Protein AF-A0A963DRV6-F1 (afdb_monomer)

Radius of gyration: 26.84 Å; Cα contacts (8 Å, |Δi|>4): 97; chains: 1; bounding box: 55×49×77 Å

pLDDT: mean 83.04, std 14.47, range [42.22, 96.56]

Structure (mmCIF, N/CA/C/O backbone):
data_AF-A0A963DRV6-F1
#
_entry.id   AF-A0A963DRV6-F1
#
loop_
_atom_site.group_PDB
_atom_site.id
_atom_site.type_symbol
_atom_site.label_atom_id
_atom_site.label_alt_id
_atom_site.label_comp_id
_atom_site.label_asym_id
_atom_site.label_entity_id
_atom_site.label_seq_id
_atom_site.pdbx_PDB_ins_code
_atom_site.Cartn_x
_atom_site.Cartn_y
_atom_site.Cartn_z
_atom_site.occupancy
_atom_site.B_iso_or_equiv
_atom_site.auth_seq_id
_atom_site.auth_comp_id
_atom_site.auth_asym_id
_atom_site.auth_atom_id
_atom_site.pdbx_PDB_model_num
ATOM 1 N N . MET A 1 1 ? -23.303 -33.847 -28.765 1.00 48.72 1 MET A N 1
ATOM 2 C CA . MET A 1 1 ? -21.951 -33.282 -28.967 1.00 48.72 1 MET A CA 1
ATOM 3 C C . MET A 1 1 ? -21.868 -32.668 -30.366 1.00 48.72 1 MET A C 1
ATOM 5 O O . MET A 1 1 ? -21.584 -33.388 -31.308 1.00 48.72 1 MET A O 1
ATOM 9 N N . LYS A 1 2 ? -22.231 -31.385 -30.519 1.00 42.22 2 LYS A N 1
ATOM 10 C CA . LYS A 1 2 ? -21.976 -30.520 -31.693 1.00 42.22 2 LYS A CA 1
ATOM 11 C C . LYS A 1 2 ? -22.289 -29.081 -31.257 1.00 42.22 2 LYS A C 1
ATOM 13 O O . LYS A 1 2 ? -23.426 -28.634 -31.351 1.00 42.22 2 LYS A O 1
ATOM 18 N N . ALA A 1 3 ? -21.299 -28.394 -30.691 1.00 47.59 3 ALA A N 1
ATOM 19 C CA . ALA A 1 3 ? -21.370 -26.954 -30.470 1.00 47.59 3 ALA A CA 1
ATOM 20 C C . ALA A 1 3 ? -21.127 -26.278 -31.826 1.00 47.59 3 ALA A C 1
ATOM 22 O O . ALA A 1 3 ? -19.995 -25.983 -32.196 1.00 47.59 3 ALA A O 1
ATOM 23 N N . ALA A 1 4 ? -22.187 -26.145 -32.624 1.00 52.91 4 ALA A N 1
ATOM 24 C CA . ALA A 1 4 ? -22.142 -25.349 -33.838 1.00 52.91 4 ALA A CA 1
ATOM 25 C C . ALA A 1 4 ? -22.131 -23.876 -33.417 1.00 52.91 4 ALA A C 1
ATOM 27 O O . ALA A 1 4 ? -23.113 -23.372 -32.873 1.00 52.91 4 ALA A O 1
ATOM 28 N N . PHE A 1 5 ? -20.996 -23.217 -33.630 1.00 57.47 5 PHE A N 1
ATOM 29 C CA . PHE A 1 5 ? -20.812 -21.784 -33.447 1.00 57.47 5 PHE A CA 1
ATOM 30 C C . PHE A 1 5 ? -21.696 -21.055 -34.472 1.00 57.47 5 PHE A C 1
ATOM 32 O O . PHE A 1 5 ? -21.289 -20.776 -35.599 1.00 57.47 5 PHE A O 1
ATOM 39 N N . ARG A 1 6 ? -22.971 -20.853 -34.127 1.00 57.12 6 ARG A N 1
ATOM 40 C CA . ARG A 1 6 ? -23.928 -20.116 -34.950 1.00 57.12 6 ARG A CA 1
ATOM 41 C C . ARG A 1 6 ? -23.586 -18.637 -34.774 1.00 57.12 6 ARG A C 1
ATOM 43 O O . ARG A 1 6 ? -23.949 -18.050 -33.761 1.00 57.12 6 ARG A O 1
ATOM 50 N N . PHE A 1 7 ? -22.818 -18.074 -35.708 1.00 62.09 7 PHE A N 1
ATOM 51 C CA . PHE A 1 7 ? -22.531 -16.638 -35.759 1.00 62.09 7 PHE A CA 1
ATOM 52 C C . PHE A 1 7 ? -23.846 -15.886 -35.984 1.00 62.09 7 PHE A C 1
ATOM 54 O O . PHE A 1 7 ? -24.296 -15.705 -37.112 1.00 62.09 7 PHE A O 1
ATOM 61 N N . ASP A 1 8 ? -24.498 -15.519 -34.887 1.00 73.81 8 ASP A N 1
ATOM 62 C CA . ASP A 1 8 ? -25.665 -14.650 -34.895 1.00 73.81 8 ASP A CA 1
ATOM 63 C C . ASP A 1 8 ? -25.211 -13.214 -35.198 1.00 73.81 8 ASP A C 1
ATOM 65 O O . ASP A 1 8 ? -24.120 -12.804 -34.782 1.00 73.81 8 ASP A O 1
ATOM 69 N N . VAL A 1 9 ? -26.033 -12.427 -35.892 1.00 76.06 9 VAL A N 1
ATOM 70 C CA . VAL A 1 9 ? -25.724 -11.022 -36.229 1.00 76.06 9 VAL A CA 1
ATOM 71 C C . VAL A 1 9 ? -25.433 -10.225 -34.951 1.00 76.06 9 VAL A C 1
ATOM 73 O O . VAL A 1 9 ? -24.532 -9.390 -34.922 1.00 76.06 9 VAL A O 1
ATOM 76 N N . HIS A 1 10 ? -26.103 -10.574 -33.851 1.00 76.88 10 HIS A N 1
ATOM 77 C CA . HIS A 1 10 ? -25.829 -10.045 -32.516 1.00 76.88 10 HIS A CA 1
ATOM 78 C C . HIS A 1 10 ? -24.382 -10.303 -32.044 1.00 76.88 10 HIS A C 1
ATOM 80 O O . HIS A 1 10 ? -23.741 -9.412 -31.490 1.00 76.88 10 HIS A O 1
ATOM 86 N N . SER A 1 11 ? -23.827 -11.495 -32.296 1.00 78.06 11 SER A N 1
ATOM 87 C CA . SER A 1 11 ? -22.444 -11.826 -31.924 1.00 78.06 11 SER A CA 1
ATOM 88 C C . SER A 1 11 ? -21.421 -11.023 -32.729 1.00 78.06 11 SER A C 1
ATOM 90 O O . SER A 1 11 ? -20.369 -10.688 -32.193 1.00 78.06 11 SER A O 1
ATOM 92 N N . LEU A 1 12 ? -21.716 -10.709 -33.993 1.00 83.62 12 LEU A N 1
ATOM 93 C CA . LEU A 1 12 ? -20.860 -9.876 -34.845 1.00 83.62 12 LEU A CA 1
ATOM 94 C C . LEU A 1 12 ? -20.867 -8.410 -34.397 1.00 83.62 12 LEU A C 1
ATOM 96 O O . LEU A 1 12 ? -19.810 -7.785 -34.338 1.00 83.62 12 LEU A O 1
ATOM 100 N N . VAL A 1 13 ? -22.032 -7.887 -34.007 1.00 87.38 13 VAL A N 1
ATOM 101 C CA . VAL A 1 13 ? -22.156 -6.517 -33.482 1.00 87.38 13 VAL A CA 1
ATOM 102 C C . VAL A 1 13 ? -21.412 -6.363 -32.151 1.00 87.38 13 VAL A C 1
ATOM 104 O O . VAL A 1 13 ? -20.744 -5.354 -31.944 1.00 87.38 13 VAL A O 1
ATOM 107 N N . VAL A 1 14 ? -21.453 -7.373 -31.275 1.00 89.38 14 VAL A N 1
ATOM 108 C CA . VAL A 1 14 ? -20.724 -7.362 -29.991 1.00 89.38 14 VAL A CA 1
ATOM 109 C C . VAL A 1 14 ? -19.218 -7.607 -30.171 1.00 89.38 14 VAL A C 1
ATOM 111 O O . VAL A 1 14 ? -18.416 -7.067 -29.408 1.00 89.38 14 VAL A O 1
ATOM 114 N N . ALA A 1 15 ? -18.805 -8.373 -31.186 1.00 90.12 15 ALA A N 1
ATOM 115 C CA . ALA A 1 15 ? -17.392 -8.663 -31.437 1.00 90.12 15 ALA A CA 1
ATOM 116 C C . ALA A 1 15 ? -16.577 -7.414 -31.815 1.00 90.12 15 ALA A C 1
ATOM 118 O O . ALA A 1 15 ? -15.399 -7.338 -31.471 1.00 90.12 15 ALA A O 1
ATOM 119 N N . ILE A 1 16 ? -17.189 -6.427 -32.480 1.00 92.38 16 ILE A N 1
ATOM 120 C CA . ILE A 1 16 ? -16.495 -5.216 -32.947 1.00 92.38 16 ILE A CA 1
ATOM 121 C C . ILE A 1 16 ? -15.990 -4.350 -31.769 1.00 92.38 16 ILE A C 1
ATOM 123 O O . ILE A 1 16 ? -14.785 -4.090 -31.717 1.00 92.38 16 ILE A O 1
ATOM 127 N N . PRO A 1 17 ? -16.824 -3.948 -30.781 1.00 93.06 17 PRO A N 1
ATOM 128 C CA . PRO A 1 17 ? -16.345 -3.257 -29.582 1.00 93.06 17 PRO A CA 1
ATOM 129 C C . PRO A 1 17 ? -15.331 -4.072 -28.778 1.00 93.06 17 PRO A C 1
ATOM 131 O O . PRO A 1 17 ? -14.358 -3.515 -28.277 1.00 93.06 17 PRO A O 1
ATOM 134 N N . TRP A 1 18 ? -15.524 -5.390 -28.671 1.00 94.06 18 TRP A N 1
ATOM 135 C CA . TRP A 1 18 ? -14.584 -6.262 -27.965 1.00 94.06 18 TRP A CA 1
ATOM 136 C C . TRP A 1 18 ? -13.209 -6.296 -28.628 1.00 94.06 18 TRP A C 1
ATOM 138 O O . TRP A 1 18 ? -12.200 -6.175 -27.938 1.00 94.06 18 TRP A O 1
ATOM 148 N N . LEU A 1 19 ? -13.157 -6.402 -29.956 1.00 93.81 19 LEU A N 1
ATOM 149 C CA . LEU A 1 19 ? -11.909 -6.340 -30.711 1.00 93.81 19 LEU A CA 1
ATOM 150 C C . LEU A 1 19 ? -11.221 -4.990 -30.501 1.00 93.81 19 LEU A C 1
ATOM 152 O O . LEU A 1 19 ? -10.024 -4.957 -30.226 1.00 93.81 19 LEU A O 1
ATOM 156 N N . TRP A 1 20 ? -11.975 -3.889 -30.564 1.00 93.88 20 TRP A N 1
ATOM 157 C CA . TRP A 1 20 ? -11.442 -2.552 -30.304 1.00 93.88 20 TRP A CA 1
ATOM 158 C C . TRP A 1 20 ? -10.839 -2.430 -28.899 1.00 93.88 20 TRP A C 1
ATOM 160 O O . TRP A 1 20 ? -9.711 -1.958 -28.756 1.00 93.88 20 TRP A O 1
ATOM 170 N N . LEU A 1 21 ? -11.554 -2.897 -27.871 1.00 94.75 21 LEU A N 1
ATOM 171 C CA . LEU A 1 21 ? -11.068 -2.885 -26.490 1.00 94.75 21 LEU A CA 1
ATOM 172 C C . LEU A 1 21 ? -9.799 -3.721 -26.336 1.00 94.75 21 LEU A C 1
ATOM 174 O O . LEU A 1 21 ? -8.835 -3.245 -25.745 1.00 94.75 21 LEU A O 1
ATOM 178 N N . VAL A 1 22 ? -9.766 -4.931 -26.900 1.00 94.00 22 VAL A N 1
ATOM 179 C CA . VAL A 1 22 ? -8.583 -5.799 -26.840 1.00 94.00 22 VAL A CA 1
ATOM 180 C C . VAL A 1 22 ? -7.394 -5.145 -27.534 1.00 94.00 22 VAL A C 1
ATOM 182 O O . VAL A 1 22 ? -6.314 -5.116 -26.954 1.00 94.00 22 VAL A O 1
ATOM 185 N N . VAL A 1 23 ? -7.575 -4.582 -28.731 1.00 93.88 23 VAL A N 1
ATOM 186 C CA . VAL A 1 23 ? -6.493 -3.902 -29.459 1.00 93.88 23 VAL A CA 1
ATOM 187 C C . VAL A 1 23 ? -5.979 -2.713 -28.657 1.00 93.88 23 VAL A C 1
ATOM 189 O O . VAL A 1 23 ? -4.781 -2.630 -28.402 1.00 93.88 23 VAL A O 1
ATOM 192 N N . PHE A 1 24 ? -6.867 -1.824 -28.215 1.00 94.12 24 PHE A N 1
ATOM 193 C CA . PHE A 1 24 ? -6.479 -0.617 -27.489 1.00 94.12 24 PHE A CA 1
ATOM 194 C C . PHE A 1 24 ? -5.787 -0.938 -26.160 1.00 94.12 24 PHE A C 1
ATOM 196 O O . PHE A 1 24 ? -4.810 -0.282 -25.804 1.00 94.12 24 PHE A O 1
ATOM 203 N N . PHE A 1 25 ? -6.253 -1.96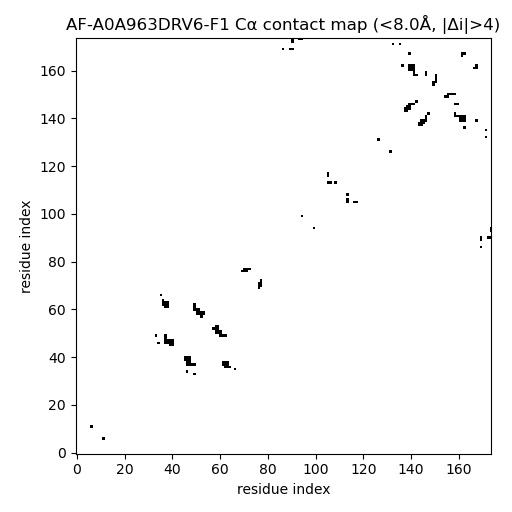7 -25.446 1.00 93.69 25 PHE A N 1
ATOM 204 C CA . PHE A 1 25 ? -5.664 -2.369 -24.173 1.00 93.69 25 PHE A CA 1
ATOM 205 C C . PHE A 1 25 ? -4.361 -3.146 -24.358 1.00 93.69 25 PHE A C 1
ATOM 207 O O . PHE A 1 25 ? -3.429 -2.922 -23.599 1.00 93.69 25 PHE A O 1
ATOM 214 N N . ALA A 1 26 ? -4.249 -4.016 -25.367 1.00 93.44 26 ALA A N 1
ATOM 215 C CA . ALA A 1 26 ? -3.045 -4.812 -25.617 1.00 93.44 26 ALA A CA 1
ATOM 216 C C . ALA A 1 26 ? -1.882 -3.977 -26.171 1.00 93.44 26 ALA A C 1
ATOM 218 O O . ALA A 1 26 ? -0.723 -4.263 -25.879 1.00 93.44 26 ALA A O 1
ATOM 219 N N . LEU A 1 27 ? -2.175 -2.936 -26.949 1.00 91.12 27 LEU A N 1
ATOM 220 C CA . LEU A 1 27 ? -1.183 -2.091 -27.614 1.00 91.12 27 LEU A CA 1
ATOM 221 C C . LEU A 1 27 ? -0.118 -1.493 -26.661 1.00 91.12 27 LEU A C 1
ATOM 223 O O . LEU A 1 27 ? 1.070 -1.665 -26.948 1.00 91.12 27 LEU A O 1
ATOM 227 N N . PRO A 1 28 ? -0.453 -0.872 -25.508 1.00 90.31 28 PRO A N 1
ATOM 228 C CA . PRO A 1 28 ? 0.559 -0.422 -24.549 1.00 90.31 28 PRO A CA 1
ATOM 229 C C . PRO A 1 28 ? 1.382 -1.576 -23.953 1.00 90.31 28 PRO A C 1
ATOM 231 O O . PRO A 1 28 ? 2.592 -1.426 -23.794 1.00 90.31 28 PRO A O 1
ATOM 234 N N . PHE A 1 29 ? 0.787 -2.745 -23.684 1.00 89.75 29 PHE A N 1
ATOM 235 C CA . PHE A 1 29 ? 1.545 -3.907 -23.192 1.00 89.75 29 PHE A CA 1
ATOM 236 C C . PHE A 1 29 ? 2.519 -4.444 -24.238 1.00 89.75 29 PHE A C 1
ATOM 238 O O . PHE A 1 29 ? 3.642 -4.805 -23.894 1.00 89.75 29 PHE A O 1
ATOM 245 N N . LEU A 1 30 ? 2.129 -4.455 -25.515 1.00 87.19 30 LEU A N 1
ATOM 246 C CA . LEU A 1 30 ? 3.018 -4.833 -26.613 1.00 87.19 30 LEU A CA 1
ATOM 247 C C . LEU A 1 30 ? 4.194 -3.858 -26.739 1.00 87.19 30 LEU A C 1
ATOM 249 O O . LEU A 1 30 ? 5.322 -4.293 -26.974 1.00 87.19 30 LEU A O 1
ATOM 253 N N . PHE A 1 31 ? 3.969 -2.557 -26.529 1.00 84.25 31 PHE A N 1
ATOM 254 C CA . PHE A 1 31 ? 5.060 -1.583 -26.477 1.00 84.25 31 PHE A CA 1
ATOM 255 C C . PHE A 1 31 ? 6.003 -1.821 -25.299 1.00 84.25 31 PHE A C 1
ATOM 257 O O . PHE A 1 31 ? 7.216 -1.815 -25.497 1.00 84.25 31 PHE A O 1
ATOM 264 N N . VAL A 1 32 ? 5.474 -2.077 -24.101 1.00 85.38 32 VAL A N 1
ATOM 265 C CA . VAL A 1 32 ? 6.296 -2.400 -22.924 1.00 85.38 32 VAL A CA 1
ATOM 266 C C . VAL A 1 32 ? 7.088 -3.689 -23.145 1.00 85.38 32 VAL A C 1
ATOM 268 O O . VAL A 1 32 ? 8.277 -3.726 -22.847 1.00 85.38 32 VAL A O 1
ATOM 271 N N . LEU A 1 33 ? 6.475 -4.720 -23.732 1.00 84.06 33 LEU A N 1
ATOM 272 C CA . LEU A 1 33 ? 7.151 -5.976 -24.065 1.00 84.06 33 LEU A CA 1
ATOM 273 C C . LEU A 1 33 ? 8.290 -5.750 -25.066 1.00 84.06 33 LEU A C 1
ATOM 275 O O . LEU A 1 33 ? 9.393 -6.257 -24.872 1.00 84.06 33 LEU A O 1
A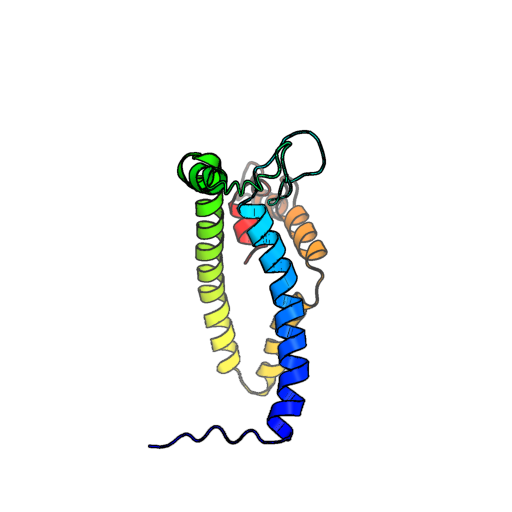TOM 279 N N . LYS A 1 34 ? 8.044 -4.946 -26.108 1.00 79.94 34 LYS A N 1
ATOM 280 C CA . LYS A 1 34 ? 9.072 -4.560 -27.081 1.00 79.94 34 LYS A CA 1
ATOM 281 C C . LYS A 1 34 ? 10.226 -3.819 -26.404 1.00 79.94 34 LYS A C 1
ATOM 283 O O . LYS A 1 34 ? 11.383 -4.118 -26.687 1.00 79.94 34 LYS A O 1
ATOM 288 N N . ILE A 1 35 ? 9.921 -2.879 -25.511 1.00 76.94 35 ILE A N 1
ATOM 289 C CA . ILE A 1 35 ? 10.919 -2.122 -24.743 1.00 76.94 35 ILE A CA 1
ATOM 290 C C . ILE A 1 35 ? 11.735 -3.055 -23.842 1.00 76.94 35 ILE A C 1
ATOM 292 O O . ILE A 1 35 ? 12.957 -2.963 -23.827 1.00 76.94 35 ILE A O 1
ATOM 296 N N . SER A 1 36 ? 11.083 -3.993 -23.156 1.00 77.62 36 SER A N 1
ATOM 297 C CA . SER A 1 36 ? 11.732 -4.917 -22.221 1.00 77.62 36 SER A CA 1
ATOM 298 C C . SER A 1 36 ? 12.740 -5.866 -22.881 1.00 77.62 36 SER A C 1
ATOM 300 O O . SER A 1 36 ? 13.609 -6.391 -22.192 1.00 77.62 36 SER A O 1
ATOM 302 N N . LEU A 1 37 ? 12.619 -6.100 -24.192 1.00 75.88 37 LEU A N 1
ATOM 303 C CA . LEU A 1 37 ? 13.522 -6.939 -24.989 1.00 75.88 37 LEU A CA 1
ATOM 304 C C . LEU A 1 37 ? 14.554 -6.124 -25.792 1.00 75.88 37 LEU A C 1
ATOM 306 O O . LEU A 1 37 ? 15.406 -6.709 -26.467 1.00 75.88 37 LEU A O 1
ATOM 310 N N . SER A 1 38 ? 14.458 -4.790 -25.756 1.00 69.25 38 SER A N 1
ATOM 311 C CA . SER A 1 38 ? 15.336 -3.871 -26.488 1.00 69.25 38 SER A CA 1
ATOM 312 C C . SER A 1 38 ? 16.549 -3.474 -25.641 1.00 69.25 38 SER A C 1
ATOM 314 O O . SER A 1 38 ? 16.456 -3.343 -24.424 1.00 69.25 38 SER A O 1
ATOM 316 N N . GLU A 1 39 ? 17.701 -3.251 -26.280 1.00 63.62 39 GLU A N 1
ATOM 317 C CA . GLU A 1 39 ? 18.932 -2.842 -25.591 1.00 63.62 39 GLU A CA 1
ATOM 318 C C . GLU A 1 39 ? 18.820 -1.398 -25.061 1.00 63.62 39 GLU A C 1
ATOM 320 O O . GLU A 1 39 ? 18.596 -0.474 -25.858 1.00 63.62 39 GLU A O 1
ATOM 325 N N . PRO A 1 40 ? 18.994 -1.162 -23.744 1.00 58.41 40 PRO A N 1
ATOM 326 C CA . PRO A 1 40 ? 19.050 0.188 -23.202 1.00 58.41 40 PRO A CA 1
ATOM 327 C C . PRO A 1 40 ? 20.388 0.832 -23.589 1.00 58.41 40 PRO A C 1
ATOM 329 O O . PRO A 1 40 ? 21.454 0.380 -23.176 1.00 58.41 40 PRO A O 1
ATOM 332 N N . THR A 1 41 ? 20.347 1.896 -24.394 1.00 57.62 41 THR A N 1
ATOM 333 C CA . THR A 1 41 ? 21.520 2.740 -24.666 1.00 57.62 41 THR A CA 1
ATOM 334 C C . THR A 1 41 ? 21.456 3.975 -23.782 1.00 57.62 41 THR A C 1
ATOM 336 O O . THR A 1 41 ? 20.497 4.745 -23.830 1.00 57.62 41 THR A O 1
ATOM 339 N N . LEU A 1 42 ? 22.500 4.186 -22.984 1.00 55.41 42 LEU A N 1
ATOM 340 C CA . LEU A 1 42 ? 22.682 5.429 -22.249 1.00 55.41 42 LEU A CA 1
ATOM 341 C C . LEU A 1 42 ? 23.101 6.526 -23.245 1.00 55.41 42 LEU A C 1
ATOM 343 O O . LEU A 1 42 ? 24.129 6.385 -23.899 1.00 55.41 42 LEU A O 1
ATOM 347 N N . ALA A 1 43 ? 22.308 7.606 -23.314 1.00 55.09 43 ALA A N 1
ATOM 348 C CA . ALA A 1 43 ? 22.630 8.944 -23.855 1.00 55.09 43 ALA A CA 1
ATOM 349 C C . ALA A 1 43 ? 21.929 9.482 -25.135 1.00 55.09 43 ALA A C 1
ATOM 351 O O . ALA A 1 43 ? 22.200 10.630 -25.474 1.00 55.09 43 ALA A O 1
ATOM 352 N N . GLN A 1 44 ? 20.968 8.801 -25.784 1.00 50.00 44 GLN A N 1
ATOM 353 C CA . GLN A 1 44 ? 19.936 9.454 -26.644 1.00 50.00 44 GLN A CA 1
ATOM 354 C C . GLN A 1 44 ? 18.795 8.478 -27.024 1.00 50.00 44 GLN A C 1
ATOM 356 O O . GLN A 1 44 ? 18.966 7.290 -26.778 1.00 50.00 44 GLN A O 1
ATOM 361 N N . PRO A 1 45 ? 17.636 8.960 -27.549 1.00 49.72 45 PRO A N 1
ATOM 362 C CA . PRO A 1 45 ? 16.283 8.630 -27.063 1.00 49.72 45 PRO A CA 1
ATOM 363 C C . PRO A 1 45 ? 16.070 7.141 -26.721 1.00 49.72 45 PRO A C 1
ATOM 365 O O . PRO A 1 45 ? 16.472 6.263 -27.476 1.00 49.72 45 PRO A O 1
ATOM 368 N N . PRO A 1 46 ? 15.369 6.852 -25.611 1.00 55.03 46 PRO A N 1
ATOM 369 C CA . PRO A 1 46 ? 15.781 5.918 -24.551 1.00 55.03 46 PRO A CA 1
ATOM 370 C C . PRO A 1 46 ? 15.855 4.418 -24.900 1.00 55.03 46 PRO A C 1
ATOM 372 O O . PRO A 1 46 ? 16.221 3.631 -24.031 1.00 55.03 46 PRO A O 1
ATOM 375 N N . PHE A 1 47 ? 15.552 4.007 -26.137 1.00 58.34 47 PHE A N 1
ATOM 376 C CA . PHE A 1 47 ? 15.617 2.617 -26.599 1.00 58.34 47 PHE A CA 1
ATOM 377 C C . PHE A 1 47 ? 16.012 2.558 -28.081 1.00 58.34 47 PHE A C 1
ATOM 379 O O . PHE A 1 47 ? 15.462 3.291 -28.905 1.00 58.34 47 PHE A O 1
ATOM 386 N N . MET A 1 48 ? 16.925 1.654 -28.445 1.00 57.19 48 MET A N 1
ATOM 387 C CA . MET A 1 48 ? 17.236 1.384 -29.854 1.00 57.19 48 MET A CA 1
ATOM 388 C C . MET A 1 48 ? 16.034 0.709 -30.536 1.00 57.19 48 MET A C 1
ATOM 390 O O . MET A 1 48 ? 15.392 -0.171 -29.961 1.00 57.19 48 MET A O 1
ATOM 394 N N . ALA A 1 49 ? 15.716 1.098 -31.774 1.00 57.72 49 ALA A N 1
ATOM 395 C CA . ALA A 1 49 ? 14.680 0.419 -32.547 1.00 57.72 49 ALA A CA 1
ATOM 396 C C . ALA A 1 49 ? 15.069 -1.057 -32.762 1.00 57.72 49 ALA A C 1
ATOM 398 O O . ALA A 1 49 ? 16.116 -1.346 -33.333 1.00 57.72 49 ALA A O 1
ATOM 399 N N . MET A 1 50 ? 14.199 -1.984 -32.340 1.00 53.69 50 MET A N 1
ATOM 400 C CA . MET A 1 50 ? 14.376 -3.443 -32.498 1.00 53.69 50 MET A CA 1
ATOM 401 C C . MET A 1 50 ? 14.630 -3.882 -33.955 1.00 53.69 50 MET A C 1
ATOM 403 O O . MET A 1 50 ? 15.190 -4.947 -34.198 1.00 53.69 50 MET A O 1
ATOM 407 N N . LEU A 1 51 ? 14.211 -3.061 -34.923 1.00 54.62 51 LEU A N 1
ATOM 408 C CA . LEU A 1 51 ? 14.431 -3.256 -36.351 1.00 54.62 51 LEU A CA 1
ATOM 409 C C . LEU A 1 51 ? 15.395 -2.174 -36.837 1.00 54.62 51 LEU A C 1
ATOM 411 O O . LEU A 1 51 ? 15.006 -1.011 -36.957 1.00 54.62 51 LEU A O 1
ATOM 415 N N . ARG A 1 52 ? 16.642 -2.559 -37.117 1.00 55.50 52 ARG A N 1
ATOM 416 C CA . ARG A 1 52 ? 17.608 -1.711 -37.814 1.00 55.50 52 ARG A CA 1
ATOM 417 C C . ARG A 1 52 ? 18.043 -2.403 -39.095 1.00 55.50 52 ARG A C 1
ATOM 419 O O . ARG A 1 52 ? 18.523 -3.534 -39.064 1.00 55.50 52 ARG A O 1
ATOM 426 N N . GLU A 1 53 ? 17.888 -1.695 -40.201 1.00 52.75 53 GLU A N 1
ATOM 427 C CA . GLU A 1 53 ? 18.636 -1.953 -41.422 1.00 52.75 53 GLU A CA 1
ATOM 428 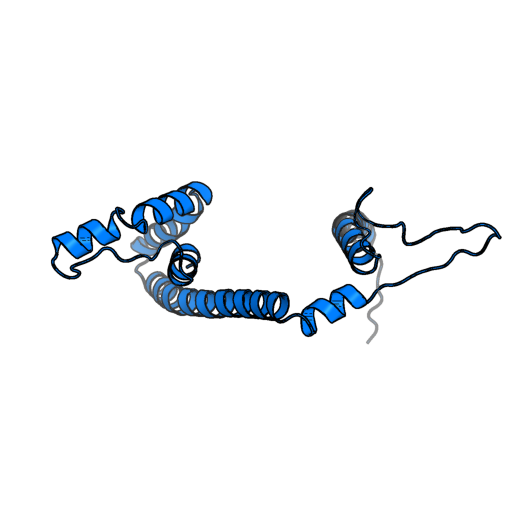C C . GLU A 1 53 ? 20.018 -1.314 -41.220 1.00 52.75 53 GLU A C 1
ATOM 430 O O . GLU A 1 53 ? 20.128 -0.113 -40.961 1.00 52.75 53 GLU A O 1
ATOM 435 N N . VAL A 1 54 ? 21.065 -2.135 -41.183 1.00 53.47 54 VAL A N 1
ATOM 436 C CA . VAL A 1 54 ? 22.455 -1.659 -41.166 1.00 53.47 54 VAL A CA 1
ATOM 437 C C . VAL A 1 54 ? 22.993 -1.799 -42.587 1.00 53.47 54 VAL A C 1
ATOM 439 O O . VAL A 1 54 ? 22.610 -2.742 -43.285 1.00 53.47 54 VAL A O 1
ATOM 442 N N . ASP A 1 55 ? 23.829 -0.841 -43.008 1.00 53.91 55 ASP A N 1
ATOM 443 C CA . ASP A 1 55 ? 24.458 -0.780 -44.333 1.00 53.91 55 ASP A CA 1
ATOM 444 C C . ASP A 1 55 ? 24.840 -2.181 -44.841 1.00 53.91 55 ASP A C 1
ATOM 446 O O . ASP A 1 55 ? 25.539 -2.923 -44.150 1.00 53.91 55 ASP A O 1
ATOM 450 N N . HIS A 1 56 ? 24.339 -2.507 -46.044 1.00 46.03 56 HIS A N 1
ATOM 451 C CA . HIS A 1 56 ? 24.280 -3.823 -46.719 1.00 46.03 56 HIS A CA 1
ATOM 452 C C . HIS A 1 56 ? 22.955 -4.612 -46.642 1.00 46.03 56 HIS A C 1
ATOM 454 O O . HIS A 1 56 ? 22.934 -5.789 -46.998 1.00 46.03 56 HIS A O 1
ATOM 460 N N . GLY A 1 57 ? 21.829 -3.985 -46.278 1.00 54.53 57 GLY A N 1
ATOM 461 C CA . GLY A 1 57 ? 20.490 -4.568 -46.492 1.00 54.53 57 GLY A CA 1
ATOM 462 C C . GLY A 1 57 ? 20.162 -5.773 -45.602 1.00 54.53 57 GLY A C 1
ATOM 463 O O . GLY A 1 57 ? 19.240 -6.536 -45.891 1.00 54.53 57 GLY A O 1
ATOM 464 N N . LEU A 1 58 ? 20.911 -5.962 -44.512 1.00 54.09 58 LEU A N 1
ATOM 465 C CA . LEU A 1 58 ? 20.648 -7.002 -43.521 1.00 54.09 58 LEU A CA 1
ATOM 466 C C . LEU A 1 58 ? 19.932 -6.389 -42.315 1.00 54.09 58 LEU A C 1
ATOM 468 O O . LEU A 1 58 ? 20.517 -5.662 -41.508 1.00 54.09 58 LEU A O 1
ATOM 472 N N . VAL A 1 59 ? 18.647 -6.715 -42.178 1.00 57.12 59 VAL A N 1
ATOM 473 C CA . VAL A 1 59 ? 17.855 -6.416 -40.980 1.00 57.12 59 VAL A CA 1
ATOM 474 C C . VAL A 1 59 ? 18.300 -7.364 -39.870 1.00 57.12 59 VAL A C 1
ATOM 476 O O . VAL A 1 59 ? 18.034 -8.563 -39.929 1.00 57.12 59 VAL A O 1
ATOM 479 N N . THR A 1 60 ? 18.984 -6.844 -38.850 1.00 56.00 60 THR A N 1
ATOM 480 C CA . THR A 1 60 ? 19.405 -7.662 -37.701 1.00 56.00 60 THR A CA 1
ATOM 481 C C . THR A 1 60 ? 18.465 -7.430 -36.527 1.00 56.00 60 THR A C 1
ATOM 483 O O . THR A 1 60 ? 18.387 -6.325 -35.994 1.00 56.00 60 THR A O 1
ATOM 486 N N . ILE A 1 61 ? 17.764 -8.483 -36.106 1.00 59.28 61 ILE A N 1
ATOM 487 C CA . ILE A 1 61 ? 16.922 -8.473 -34.907 1.00 59.28 61 ILE A CA 1
ATOM 488 C C . ILE A 1 61 ? 17.820 -8.814 -33.713 1.00 59.28 61 I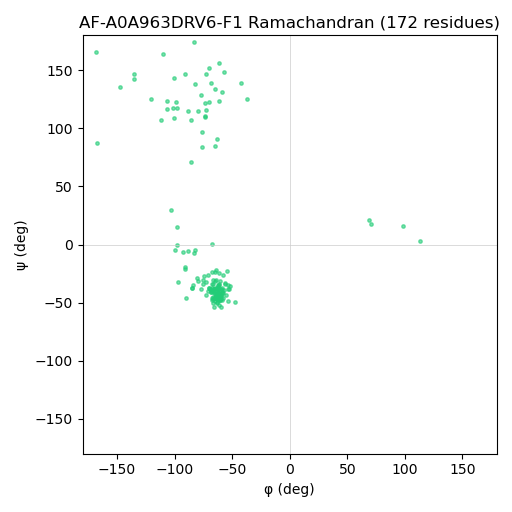LE A C 1
ATOM 490 O O . ILE A 1 61 ? 18.240 -9.961 -33.564 1.00 59.28 61 ILE A O 1
ATOM 494 N N . LYS A 1 62 ? 18.133 -7.828 -32.866 1.00 61.41 62 LYS A N 1
ATOM 495 C CA . LYS A 1 62 ? 18.834 -8.060 -31.594 1.00 61.41 62 LYS A CA 1
ATOM 496 C C . LYS A 1 62 ? 17.824 -8.106 -30.452 1.00 61.41 62 LYS A C 1
ATOM 498 O O . LYS A 1 62 ? 17.132 -7.125 -30.202 1.00 61.41 62 LYS A O 1
ATOM 503 N N . ILE A 1 63 ? 17.741 -9.252 -29.782 1.00 67.06 63 ILE A N 1
ATOM 504 C CA . ILE A 1 63 ? 16.910 -9.470 -28.593 1.00 67.06 63 ILE A CA 1
ATOM 505 C C . ILE A 1 63 ? 17.850 -9.532 -27.391 1.00 67.06 63 ILE A C 1
ATOM 507 O O . ILE A 1 63 ? 18.772 -10.349 -27.384 1.00 67.06 63 ILE A O 1
ATOM 511 N N . ASN A 1 64 ? 17.632 -8.684 -26.386 1.00 70.44 64 ASN A N 1
ATOM 512 C CA . ASN A 1 64 ? 18.461 -8.641 -25.185 1.00 70.44 64 ASN A CA 1
ATOM 513 C C . ASN A 1 64 ? 17.710 -9.235 -23.986 1.00 70.44 64 ASN A C 1
ATOM 515 O O . ASN A 1 64 ? 16.696 -8.701 -23.549 1.00 70.44 64 ASN A O 1
ATOM 519 N N . PHE A 1 65 ? 18.232 -10.337 -23.441 1.00 74.25 65 PHE A N 1
ATOM 520 C CA . PHE A 1 65 ? 17.740 -10.940 -22.195 1.00 74.25 65 PHE A CA 1
ATOM 521 C C . PHE A 1 65 ? 18.563 -10.535 -20.961 1.00 74.25 65 PHE A C 1
ATOM 523 O O . P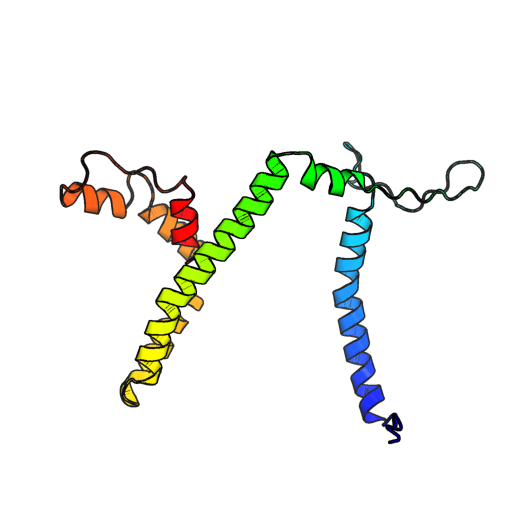HE A 1 65 ? 18.244 -10.943 -19.846 1.00 74.25 65 PHE A O 1
ATOM 530 N N . GLY A 1 66 ? 19.605 -9.717 -21.135 1.00 70.44 66 GLY A N 1
ATOM 531 C CA . GLY A 1 66 ? 20.503 -9.284 -20.065 1.00 70.44 66 GLY A CA 1
ATOM 532 C C . GLY A 1 66 ? 19.788 -8.500 -18.965 1.00 70.44 66 GLY A C 1
ATOM 533 O O . GLY A 1 66 ? 20.095 -8.697 -17.796 1.00 70.44 66 GLY A O 1
ATOM 534 N N . GLY A 1 67 ? 18.768 -7.703 -19.305 1.00 73.00 67 GLY A N 1
ATOM 535 C CA . GLY A 1 67 ? 17.942 -7.012 -18.305 1.00 73.00 67 GLY A CA 1
ATOM 536 C C . GLY A 1 67 ? 17.190 -7.965 -17.365 1.00 73.00 67 GLY A C 1
ATOM 537 O O . GLY A 1 67 ? 17.054 -7.687 -16.177 1.00 73.00 67 GLY A O 1
ATOM 538 N N . TYR A 1 68 ? 16.757 -9.127 -17.864 1.00 78.56 68 TYR A N 1
ATOM 539 C CA . TYR A 1 68 ? 16.141 -10.158 -17.024 1.00 78.56 68 TYR A CA 1
ATOM 540 C C . TYR A 1 68 ? 17.174 -10.906 -16.184 1.00 78.56 68 TYR A C 1
ATOM 542 O O . TYR A 1 68 ? 16.869 -11.292 -15.062 1.00 78.56 68 TYR A O 1
ATOM 550 N N . LEU A 1 69 ? 18.388 -11.101 -16.704 1.00 78.94 69 LEU A N 1
ATOM 551 C CA . LEU A 1 69 ? 19.476 -11.734 -15.959 1.00 78.94 69 LEU A CA 1
ATOM 552 C C . LEU A 1 69 ? 19.936 -10.848 -14.788 1.00 78.94 69 LEU A C 1
ATOM 554 O O . LEU A 1 69 ? 20.088 -11.343 -13.675 1.00 78.94 69 LEU A O 1
ATOM 558 N N . MET A 1 70 ? 20.013 -9.527 -14.999 1.00 76.44 70 MET A N 1
ATOM 559 C CA . MET A 1 70 ? 20.302 -8.540 -13.948 1.00 76.44 70 MET A CA 1
ATOM 560 C C . MET A 1 70 ? 19.320 -8.611 -12.772 1.00 76.44 70 MET A C 1
ATOM 562 O O . MET A 1 70 ? 19.730 -8.415 -11.634 1.00 76.44 70 MET A O 1
ATOM 566 N N . LEU A 1 71 ? 18.044 -8.939 -13.015 1.00 79.56 71 LEU A N 1
ATOM 567 C CA . LEU A 1 71 ? 17.045 -9.106 -11.950 1.00 79.56 71 LEU A CA 1
ATOM 568 C C . LEU A 1 71 ? 17.421 -10.222 -10.957 1.00 79.56 71 LEU A C 1
ATOM 570 O O . LEU A 1 71 ? 17.056 -10.143 -9.785 1.00 79.56 71 LEU A O 1
ATOM 574 N N . TRP A 1 72 ? 18.119 -11.258 -11.431 1.00 80.19 72 TRP A N 1
ATOM 575 C CA . TRP A 1 72 ? 18.525 -12.419 -10.635 1.00 80.19 72 TRP A CA 1
ATOM 576 C C . TRP A 1 72 ? 19.957 -12.318 -10.107 1.00 80.19 72 TRP A C 1
ATOM 578 O O . TRP A 1 72 ? 20.237 -12.833 -9.027 1.00 80.19 72 TRP A O 1
ATOM 588 N N . GLU A 1 73 ? 20.855 -11.680 -10.855 1.00 84.31 73 GLU A N 1
ATOM 589 C CA . GLU A 1 73 ? 22.272 -11.563 -10.497 1.00 84.31 73 GLU A CA 1
ATOM 590 C C . GLU A 1 73 ? 22.550 -10.406 -9.533 1.00 84.31 73 GLU A C 1
ATOM 592 O O . GLU A 1 73 ? 23.421 -10.526 -8.669 1.00 84.31 73 GLU A O 1
ATOM 597 N N . ASP A 1 74 ? 21.819 -9.295 -9.653 1.00 86.44 74 ASP A N 1
ATOM 598 C CA . ASP A 1 74 ? 22.036 -8.127 -8.807 1.00 86.44 74 ASP A CA 1
ATOM 599 C C . ASP A 1 74 ? 21.197 -8.230 -7.517 1.00 86.44 74 ASP A C 1
ATOM 601 O O . ASP A 1 74 ? 19.956 -8.184 -7.556 1.00 86.44 74 ASP A O 1
ATOM 605 N N . PRO A 1 75 ? 21.846 -8.332 -6.339 1.00 86.81 75 PRO A N 1
ATOM 606 C CA . PRO A 1 75 ? 21.146 -8.451 -5.068 1.00 86.81 75 PRO A CA 1
ATOM 607 C C . PRO A 1 75 ? 20.266 -7.235 -4.765 1.00 86.81 75 PRO A C 1
ATOM 609 O O . PRO A 1 75 ? 19.301 -7.373 -4.014 1.00 86.81 75 PRO A O 1
ATOM 612 N N . LEU A 1 76 ? 20.545 -6.050 -5.317 1.00 89.44 76 LEU A N 1
ATOM 613 C CA . LEU A 1 76 ? 19.713 -4.865 -5.105 1.00 89.44 76 LEU A CA 1
ATOM 614 C C . LEU A 1 76 ? 18.314 -5.049 -5.709 1.00 89.44 76 LEU A C 1
ATOM 616 O O . LEU A 1 76 ? 17.312 -4.814 -5.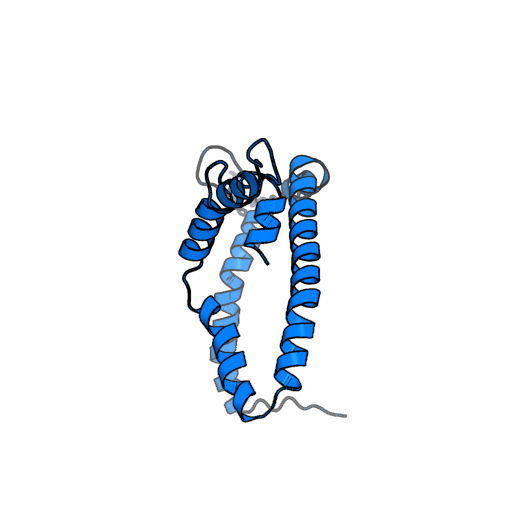029 1.00 89.44 76 LEU A O 1
ATOM 620 N N . TYR A 1 77 ? 18.241 -5.505 -6.961 1.00 86.81 77 TYR A N 1
ATOM 621 C CA . TYR A 1 77 ? 16.974 -5.734 -7.657 1.00 86.81 77 TYR A CA 1
ATOM 622 C C . TYR A 1 77 ? 16.202 -6.904 -7.051 1.00 86.81 77 TYR A C 1
ATOM 624 O O . TYR A 1 77 ? 14.990 -6.804 -6.837 1.00 86.81 77 TYR A O 1
ATOM 632 N N . LEU A 1 78 ? 16.904 -7.981 -6.696 1.00 90.31 78 LEU A N 1
ATOM 633 C CA . LEU A 1 78 ? 16.297 -9.140 -6.050 1.00 90.31 78 LEU A CA 1
ATOM 634 C C . LEU A 1 78 ? 15.743 -8.793 -4.656 1.00 90.31 78 LEU A C 1
ATOM 636 O O . LEU A 1 78 ? 14.621 -9.179 -4.322 1.00 90.31 78 LEU A O 1
ATOM 640 N N . ASN A 1 79 ? 16.471 -7.998 -3.863 1.00 90.00 79 ASN A N 1
ATOM 641 C CA . ASN A 1 79 ? 15.985 -7.506 -2.570 1.00 90.00 79 ASN A CA 1
ATOM 642 C C . ASN A 1 79 ? 14.788 -6.562 -2.716 1.00 90.00 79 ASN A C 1
ATOM 644 O O . ASN A 1 79 ? 13.860 -6.639 -1.910 1.00 90.00 79 ASN A O 1
ATOM 648 N N . ALA A 1 80 ? 14.773 -5.696 -3.731 1.00 89.75 80 ALA A N 1
ATOM 649 C CA . ALA A 1 80 ? 13.624 -4.839 -4.005 1.00 89.75 80 ALA A CA 1
ATOM 650 C C . ALA A 1 80 ? 12.379 -5.671 -4.360 1.00 89.75 80 ALA A C 1
ATOM 652 O O . ALA A 1 80 ? 11.310 -5.448 -3.789 1.00 89.75 80 ALA A O 1
ATOM 653 N N . LEU A 1 81 ? 12.533 -6.681 -5.225 1.00 90.81 81 LEU A N 1
ATOM 654 C CA . LEU A 1 81 ? 11.458 -7.594 -5.617 1.00 90.81 81 LEU A CA 1
ATOM 655 C C . LEU A 1 81 ? 10.895 -8.350 -4.404 1.00 90.81 81 LEU A C 1
ATOM 657 O O . LEU A 1 81 ? 9.691 -8.303 -4.139 1.00 90.81 81 LEU A O 1
ATOM 661 N N . LEU A 1 82 ? 11.765 -9.008 -3.632 1.00 93.06 82 LEU A N 1
ATOM 662 C CA . LEU A 1 82 ? 11.371 -9.728 -2.419 1.00 93.06 82 LEU A CA 1
ATOM 663 C C . LEU A 1 82 ? 10.782 -8.787 -1.361 1.00 93.06 82 LEU A C 1
ATOM 665 O O . LEU A 1 82 ? 9.842 -9.165 -0.661 1.00 93.06 82 LEU A O 1
ATOM 669 N N . GLY A 1 83 ? 11.285 -7.556 -1.268 1.00 92.06 83 GLY A N 1
ATOM 670 C CA . GLY A 1 83 ? 10.751 -6.510 -0.403 1.00 92.06 83 GLY A CA 1
ATOM 671 C C . GLY A 1 83 ? 9.303 -6.164 -0.744 1.00 92.06 83 GLY A C 1
ATOM 672 O O . GLY A 1 83 ? 8.454 -6.164 0.147 1.00 92.06 83 GLY A O 1
ATOM 673 N N . SER A 1 84 ? 8.986 -5.949 -2.023 1.00 92.50 84 SER A N 1
ATOM 674 C CA . SER A 1 84 ? 7.610 -5.698 -2.472 1.00 92.50 84 SER A CA 1
ATOM 675 C C . SER A 1 84 ? 6.683 -6.882 -2.192 1.00 92.50 84 SER A C 1
ATOM 677 O O . SER A 1 84 ? 5.585 -6.682 -1.669 1.00 92.50 84 SER A O 1
ATOM 679 N N . PHE A 1 85 ? 7.132 -8.113 -2.462 1.00 95.06 85 PHE A N 1
ATOM 680 C CA . PHE A 1 85 ? 6.363 -9.318 -2.130 1.00 95.06 85 PHE A CA 1
ATOM 681 C C . PHE A 1 85 ? 6.109 -9.443 -0.629 1.00 95.06 85 PHE A C 1
ATOM 683 O O . PHE A 1 85 ? 4.985 -9.730 -0.215 1.00 95.06 85 PHE A O 1
ATOM 690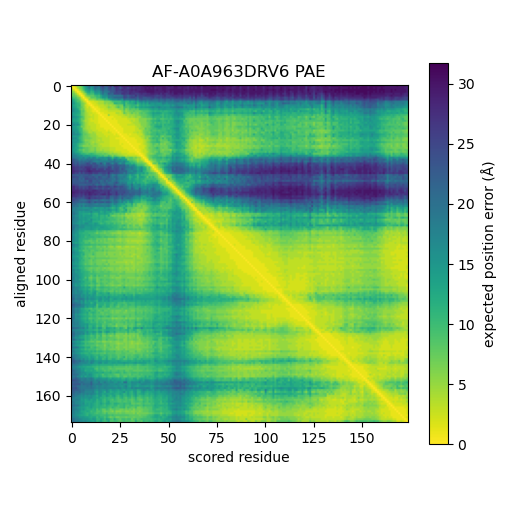 N N . LYS A 1 86 ? 7.127 -9.186 0.196 1.00 94.69 86 LYS A N 1
ATOM 691 C CA . LYS A 1 86 ? 7.005 -9.199 1.656 1.00 94.69 86 LYS A CA 1
ATOM 692 C C . LYS A 1 86 ? 5.991 -8.164 2.135 1.00 94.69 86 LYS A C 1
ATOM 694 O O . LYS A 1 86 ? 5.134 -8.498 2.951 1.00 94.69 86 LYS A O 1
ATOM 699 N N . VAL A 1 87 ? 6.053 -6.939 1.611 1.00 94.12 87 VAL A N 1
ATOM 700 C CA . VAL A 1 87 ? 5.099 -5.882 1.966 1.00 94.12 87 VAL A CA 1
ATOM 701 C C . VAL A 1 87 ? 3.677 -6.274 1.589 1.00 94.12 87 VAL A C 1
ATOM 703 O O . VAL A 1 87 ? 2.797 -6.199 2.443 1.00 94.12 87 VAL A O 1
ATOM 706 N N . ALA A 1 88 ? 3.467 -6.766 0.368 1.00 94.62 88 ALA A N 1
ATOM 707 C CA . ALA A 1 88 ? 2.154 -7.192 -0.105 1.00 94.62 88 ALA A CA 1
ATOM 708 C C . ALA A 1 88 ? 1.584 -8.380 0.691 1.00 94.62 88 ALA A C 1
ATOM 710 O O . ALA A 1 88 ? 0.399 -8.393 1.021 1.00 94.62 88 ALA A O 1
ATOM 711 N N . ALA A 1 89 ? 2.410 -9.376 1.020 1.00 95.75 89 ALA A N 1
ATOM 712 C CA . ALA A 1 89 ? 1.973 -10.547 1.777 1.00 95.75 89 ALA A CA 1
ATOM 713 C C . ALA A 1 89 ? 1.567 -10.173 3.210 1.00 95.75 89 ALA A C 1
ATOM 715 O O . ALA A 1 89 ? 0.499 -10.568 3.679 1.00 95.75 89 ALA A O 1
ATOM 716 N N . ILE A 1 90 ? 2.399 -9.375 3.887 1.00 95.62 90 ILE A N 1
ATOM 717 C CA . ILE A 1 90 ? 2.140 -8.924 5.257 1.00 95.62 90 ILE A CA 1
ATOM 718 C C . ILE A 1 90 ? 0.904 -8.020 5.299 1.00 95.62 90 ILE A C 1
ATOM 720 O O . ILE A 1 90 ? 0.031 -8.235 6.140 1.00 95.62 90 ILE A O 1
ATOM 724 N N . SER A 1 91 ? 0.785 -7.050 4.385 1.00 94.75 91 SER A N 1
ATOM 725 C CA . SER A 1 91 ? -0.382 -6.163 4.347 1.00 94.75 91 SER A CA 1
ATOM 726 C C . SER A 1 91 ? -1.669 -6.934 4.062 1.00 94.75 91 SER A C 1
ATOM 728 O O . SER A 1 91 ? -2.653 -6.740 4.767 1.00 94.75 91 SER A O 1
ATOM 730 N N . THR A 1 92 ? -1.655 -7.878 3.117 1.00 95.31 92 THR A N 1
ATOM 731 C CA . THR A 1 92 ? -2.817 -8.735 2.822 1.00 95.31 92 THR A CA 1
ATOM 732 C C . THR A 1 92 ? -3.258 -9.520 4.053 1.00 95.31 92 THR A C 1
ATOM 734 O O . THR A 1 92 ? -4.453 -9.613 4.333 1.00 95.31 92 THR A O 1
ATOM 737 N N . LEU A 1 93 ? -2.303 -10.053 4.819 1.00 96.56 93 LEU A N 1
ATOM 738 C CA . LEU A 1 93 ? -2.592 -10.800 6.036 1.00 96.56 93 LEU A CA 1
ATOM 739 C C . LEU A 1 93 ? -3.233 -9.909 7.112 1.00 96.56 93 LEU A C 1
ATOM 741 O O . LEU A 1 93 ? -4.251 -10.290 7.686 1.00 96.56 93 LEU A O 1
ATOM 745 N N . PHE A 1 94 ? -2.691 -8.711 7.353 1.00 95.50 94 PHE A N 1
ATOM 746 C CA . PHE A 1 94 ? -3.286 -7.752 8.291 1.00 95.50 94 PHE A CA 1
ATOM 747 C C . PHE A 1 94 ? -4.672 -7.280 7.840 1.00 95.50 94 PHE A C 1
ATOM 749 O O . PHE A 1 94 ? -5.602 -7.268 8.647 1.00 95.50 94 PHE A O 1
ATOM 756 N N . CYS A 1 95 ? -4.847 -6.976 6.554 1.00 94.75 95 CYS A N 1
ATOM 757 C CA . CYS A 1 95 ? -6.146 -6.626 5.985 1.00 94.75 95 CYS A CA 1
ATOM 758 C C . CYS A 1 95 ? -7.166 -7.753 6.169 1.00 94.75 95 CYS A C 1
ATOM 760 O O . CYS A 1 95 ? -8.321 -7.480 6.485 1.00 94.75 95 CYS A O 1
ATOM 762 N N . LEU A 1 96 ? -6.759 -9.016 6.021 1.00 95.88 96 LEU A N 1
ATOM 763 C CA . LEU A 1 96 ? -7.635 -10.157 6.273 1.00 95.88 96 LEU A CA 1
ATOM 764 C C . LEU A 1 96 ? -7.987 -10.268 7.762 1.00 95.88 96 LEU A C 1
ATOM 766 O O . LEU A 1 96 ? -9.160 -10.422 8.096 1.00 95.88 96 LEU A O 1
ATOM 770 N N . PHE A 1 97 ? -7.004 -10.140 8.655 1.00 96.56 97 PHE A N 1
ATOM 771 C CA . PHE A 1 97 ? -7.226 -10.234 10.100 1.00 96.56 97 PHE A CA 1
ATOM 772 C C . PHE A 1 97 ? -8.076 -9.103 10.672 1.00 96.56 97 PHE A C 1
ATOM 774 O O . PHE A 1 97 ? -8.778 -9.332 11.650 1.00 96.56 97 PHE A O 1
ATOM 781 N N . ILE A 1 98 ? -8.032 -7.905 10.093 1.00 94.69 98 ILE A N 1
ATOM 782 C CA . ILE A 1 98 ? -8.837 -6.762 10.545 1.00 94.69 98 ILE A CA 1
ATOM 783 C C . ILE A 1 98 ? -10.181 -6.737 9.808 1.00 94.69 98 ILE A C 1
ATOM 785 O O . ILE A 1 98 ? -11.242 -6.590 10.419 1.00 94.69 98 ILE A O 1
ATOM 789 N N . GLY A 1 99 ? -10.151 -6.927 8.490 1.00 94.31 99 GLY A N 1
ATOM 790 C CA . GLY A 1 99 ? -11.319 -6.846 7.623 1.00 94.31 99 GLY A CA 1
ATOM 791 C C . GLY A 1 99 ? -12.303 -7.993 7.825 1.00 94.31 99 GLY A C 1
ATOM 792 O O . GLY A 1 99 ? -13.508 -7.754 7.808 1.00 94.31 99 GLY A O 1
ATOM 793 N N . TYR A 1 100 ? -11.832 -9.223 8.065 1.00 95.44 100 TYR A N 1
ATOM 794 C CA . TYR A 1 100 ? -12.726 -10.371 8.250 1.00 95.44 100 TYR A CA 1
ATOM 795 C C . TYR A 1 100 ? -13.576 -10.263 9.528 1.00 95.44 100 TYR A C 1
ATOM 797 O O . TYR A 1 100 ? -14.801 -10.359 9.414 1.00 95.44 100 TYR A O 1
ATOM 805 N N . PRO A 1 101 ? -13.015 -9.987 10.726 1.00 95.00 101 PRO A N 1
ATOM 806 C CA . PRO A 1 101 ? -13.824 -9.765 11.924 1.00 95.00 101 PRO A CA 1
ATOM 807 C C . PRO A 1 101 ? -14.758 -8.566 11.789 1.00 95.00 101 PRO A C 1
ATOM 809 O O . PRO A 1 101 ? -15.897 -8.628 12.248 1.00 95.00 101 PRO A O 1
ATOM 812 N N . MET A 1 102 ? -14.310 -7.495 11.127 1.00 94.12 102 MET A N 1
ATOM 813 C CA . MET A 1 102 ? -15.151 -6.327 10.877 1.00 94.12 102 MET A CA 1
ATOM 814 C C . MET A 1 102 ? -16.350 -6.683 9.989 1.00 94.12 102 MET A C 1
ATOM 816 O O . MET A 1 102 ? -17.490 -6.391 10.345 1.00 94.12 102 MET A O 1
ATOM 820 N N . ALA A 1 103 ? -16.118 -7.366 8.865 1.00 94.25 103 ALA A N 1
ATOM 821 C CA . ALA A 1 103 ? -17.173 -7.808 7.958 1.00 94.25 103 ALA A CA 1
ATOM 822 C C . ALA A 1 103 ? -18.133 -8.791 8.638 1.00 94.25 103 ALA A C 1
ATOM 824 O O . ALA A 1 103 ? -19.349 -8.668 8.482 1.00 94.25 103 ALA A O 1
ATOM 825 N N . TYR A 1 104 ? -17.600 -9.720 9.435 1.00 95.12 104 TYR A N 1
ATOM 826 C CA . TYR A 1 104 ? -18.398 -10.643 10.233 1.00 95.12 104 TYR A CA 1
ATOM 827 C C . TYR A 1 104 ? -19.280 -9.891 11.238 1.00 95.12 104 TYR A C 1
ATOM 829 O O . TYR A 1 104 ? -20.488 -10.118 11.273 1.00 95.12 104 TYR A O 1
ATOM 837 N N . GLY A 1 105 ? -18.718 -8.924 11.971 1.00 94.06 105 GLY A N 1
ATOM 838 C CA . GLY A 1 105 ? -19.462 -8.086 12.912 1.00 94.06 105 GLY A CA 1
ATOM 839 C C . GLY A 1 105 ? -20.600 -7.310 12.246 1.00 94.06 105 GLY A C 1
ATOM 840 O O . GLY A 1 105 ? -21.706 -7.262 12.783 1.00 94.06 105 GLY A O 1
ATOM 841 N N . ILE A 1 106 ? -20.370 -6.774 11.044 1.00 93.50 106 ILE A N 1
ATOM 842 C CA . ILE A 1 106 ? -21.405 -6.081 10.262 1.00 93.50 106 ILE A CA 1
ATOM 843 C C . ILE A 1 106 ? -22.471 -7.059 9.749 1.00 93.50 106 ILE A C 1
ATOM 845 O O . ILE A 1 106 ? -23.657 -6.724 9.735 1.00 93.50 106 ILE A O 1
ATOM 849 N N . ALA A 1 107 ? -22.074 -8.264 9.336 1.00 93.00 107 ALA A N 1
ATOM 850 C CA . ALA A 1 107 ? -22.994 -9.288 8.847 1.00 93.00 107 ALA A CA 1
ATOM 851 C C . ALA A 1 107 ? -23.923 -9.815 9.951 1.00 93.00 107 ALA A C 1
ATOM 853 O O . ALA A 1 107 ? -25.084 -10.115 9.673 1.00 93.00 107 ALA A O 1
ATOM 854 N N . THR A 1 108 ? -23.437 -9.888 11.193 1.00 93.62 108 THR A N 1
ATOM 855 C CA . THR A 1 108 ? -24.228 -10.306 12.362 1.00 93.62 108 THR A CA 1
ATOM 856 C C . THR A 1 108 ? -24.966 -9.157 13.056 1.00 93.62 108 THR A C 1
ATOM 858 O O . THR A 1 108 ? -25.723 -9.397 13.995 1.00 93.62 108 THR A O 1
ATOM 861 N N . ALA A 1 109 ? -24.747 -7.908 12.637 1.00 93.50 109 ALA A N 1
ATOM 862 C CA . ALA A 1 109 ? -25.361 -6.748 13.271 1.00 93.50 109 ALA A CA 1
ATOM 863 C C . ALA A 1 109 ? -26.878 -6.675 12.999 1.00 93.50 109 ALA A C 1
ATOM 865 O O . ALA A 1 109 ? -27.351 -7.090 11.935 1.00 93.50 109 ALA A O 1
ATOM 866 N N . PRO A 1 110 ? -27.659 -6.076 13.916 1.00 93.25 110 PRO A N 1
ATOM 867 C CA . PRO A 1 110 ? -29.069 -5.804 13.677 1.00 93.25 110 PRO A CA 1
ATOM 868 C C . PRO A 1 110 ? -29.297 -4.947 12.422 1.00 93.25 110 PRO A C 1
ATOM 870 O O . PRO A 1 110 ? -28.500 -4.060 12.106 1.00 93.25 110 PRO A O 1
ATOM 873 N N . VAL A 1 111 ? -30.426 -5.158 11.735 1.00 91.62 111 VAL A N 1
ATOM 874 C CA . VAL A 1 111 ? -30.751 -4.524 10.437 1.00 91.62 111 VAL A CA 1
ATOM 875 C C . VAL A 1 111 ? -30.612 -2.995 10.464 1.00 91.62 111 VAL A C 1
ATOM 877 O O . VAL A 1 111 ? -30.142 -2.406 9.494 1.00 91.62 111 VAL A O 1
ATOM 880 N N . TYR A 1 112 ? -30.952 -2.358 11.587 1.00 93.81 112 TYR A N 1
ATOM 881 C CA . TYR A 1 112 ? -30.867 -0.906 11.757 1.00 93.81 112 TYR A CA 1
ATOM 882 C C . TYR A 1 112 ? -29.426 -0.366 11.841 1.00 93.81 112 TYR A C 1
ATOM 884 O O . TYR A 1 112 ? -29.189 0.772 11.446 1.00 93.81 112 TYR A O 1
ATOM 892 N N . TRP A 1 113 ? -28.449 -1.167 12.287 1.00 94.75 113 TRP A N 1
ATOM 893 C CA . TRP A 1 113 ? -27.032 -0.770 12.355 1.00 94.75 113 TRP A CA 1
ATOM 894 C C . TRP A 1 113 ? -26.238 -1.106 11.094 1.00 94.75 113 TRP A C 1
ATOM 896 O O . TRP A 1 113 ? -25.187 -0.513 10.854 1.00 94.75 113 TRP A O 1
ATOM 906 N N . ARG A 1 114 ? -26.731 -2.024 10.258 1.00 92.44 114 ARG A N 1
ATOM 907 C CA . ARG A 1 114 ? -25.990 -2.506 9.087 1.00 92.44 114 ARG A CA 1
ATOM 908 C C . ARG A 1 114 ? -25.639 -1.384 8.105 1.00 92.44 114 ARG A C 1
ATOM 910 O O . ARG A 1 114 ? -24.498 -1.303 7.662 1.00 92.44 114 ARG A O 1
ATOM 917 N N . LEU A 1 115 ? -26.596 -0.512 7.779 1.00 93.06 115 LEU A N 1
ATOM 918 C CA . LEU A 1 115 ? -26.369 0.582 6.828 1.00 93.06 115 LEU A CA 1
ATOM 919 C C . LEU A 1 115 ? -25.385 1.645 7.370 1.00 93.06 115 LEU A C 1
ATOM 921 O O . LEU A 1 115 ? -24.430 1.953 6.655 1.00 93.06 115 LEU A O 1
ATOM 925 N N . PRO A 1 116 ? -25.524 2.158 8.613 1.00 94.94 116 PRO A N 1
ATOM 926 C CA . PRO A 1 116 ? -24.525 3.045 9.213 1.00 94.94 116 PRO A CA 1
ATOM 927 C C . PRO A 1 116 ? -23.112 2.454 9.253 1.00 94.94 116 PRO A C 1
ATOM 929 O O . PRO A 1 116 ? -22.151 3.146 8.918 1.00 94.94 116 PRO A O 1
ATOM 932 N N . LEU A 1 117 ? -22.977 1.175 9.621 1.00 94.12 117 LEU A N 1
ATOM 933 C CA . LEU A 1 117 ? -21.673 0.513 9.706 1.00 94.12 117 LEU A CA 1
ATOM 934 C C . LEU A 1 117 ? -20.996 0.394 8.335 1.00 94.12 117 LEU A C 1
ATOM 936 O O . LEU A 1 117 ? -19.806 0.676 8.214 1.00 94.12 117 LEU A O 1
ATOM 940 N N . ILE A 1 118 ? -21.751 0.032 7.292 1.00 93.69 118 ILE A N 1
ATOM 941 C CA . ILE A 1 118 ? -21.231 -0.003 5.917 1.00 93.69 118 ILE A CA 1
ATOM 942 C C . ILE A 1 118 ? -20.816 1.401 5.467 1.00 93.69 118 ILE A C 1
ATOM 944 O O . ILE A 1 118 ? -19.745 1.558 4.884 1.00 93.69 118 ILE A O 1
ATOM 948 N N . MET A 1 119 ? -21.616 2.432 5.765 1.00 93.81 119 MET A N 1
ATOM 949 C CA . MET A 1 119 ? -21.249 3.809 5.424 1.00 93.81 119 MET A CA 1
ATOM 950 C C . MET A 1 119 ? -19.937 4.228 6.094 1.00 93.81 119 MET A C 1
ATOM 952 O O . MET A 1 119 ? -19.074 4.780 5.415 1.00 93.81 119 MET A O 1
ATOM 956 N N . LEU A 1 120 ? -19.738 3.905 7.375 1.00 92.75 120 LEU A N 1
ATOM 957 C CA . LEU A 1 120 ? -18.503 4.228 8.096 1.00 92.75 120 LEU A CA 1
ATOM 958 C C . LEU A 1 120 ? -17.255 3.609 7.444 1.00 92.75 120 LEU A C 1
ATOM 960 O O . LEU A 1 120 ? -16.215 4.259 7.385 1.00 92.75 120 LEU A O 1
ATOM 964 N N . VAL A 1 121 ? -17.370 2.388 6.911 1.00 91.81 121 VAL A N 1
ATOM 965 C CA . VAL A 1 121 ? -16.283 1.704 6.187 1.00 91.81 121 VAL A CA 1
ATOM 966 C C . VAL A 1 121 ? -15.995 2.354 4.836 1.00 91.81 121 VAL A C 1
ATOM 968 O O . VAL A 1 121 ? -14.841 2.428 4.423 1.00 91.81 121 VAL A O 1
ATOM 971 N N . VAL A 1 122 ? -17.027 2.825 4.135 1.00 91.75 122 VAL A N 1
ATOM 972 C CA . VAL A 1 122 ? -16.884 3.408 2.792 1.00 91.75 122 VAL A CA 1
ATOM 973 C C . VAL A 1 122 ? -16.383 4.855 2.845 1.00 91.75 122 VAL A C 1
ATOM 975 O O . VAL A 1 122 ? -15.634 5.264 1.960 1.00 91.75 122 VAL A O 1
ATOM 978 N N . LEU A 1 123 ? -16.722 5.623 3.884 1.00 90.88 123 LEU A N 1
ATOM 979 C CA . LEU A 1 123 ? -16.282 7.016 4.058 1.00 90.88 123 LEU A CA 1
ATOM 980 C C . LEU A 1 123 ? -14.773 7.254 3.828 1.00 90.88 123 LEU A C 1
ATOM 982 O O . LEU A 1 123 ? -14.439 8.153 3.052 1.00 90.88 123 LEU A O 1
ATOM 986 N N . PRO A 1 124 ? -13.834 6.482 4.414 1.00 86.38 124 PRO A N 1
ATOM 987 C CA . PRO A 1 124 ? -12.407 6.707 4.192 1.00 86.38 124 PRO A CA 1
ATOM 988 C C . PRO A 1 124 ? -11.973 6.466 2.740 1.00 86.38 124 PRO A C 1
ATOM 990 O O . PRO A 1 124 ? -10.984 7.063 2.309 1.00 86.38 124 PRO A O 1
ATOM 993 N N . PHE A 1 125 ? -12.701 5.665 1.951 1.00 86.12 125 PHE A N 1
ATOM 994 C CA . PHE A 1 125 ? -12.398 5.475 0.525 1.00 86.12 125 PHE A CA 1
ATOM 995 C C . PHE A 1 125 ? -12.626 6.739 -0.306 1.00 86.12 125 PHE A C 1
ATOM 997 O O . PHE A 1 125 ? -11.999 6.898 -1.347 1.00 86.12 125 PHE A O 1
ATOM 1004 N N . TRP A 1 126 ? -13.479 7.652 0.158 1.00 8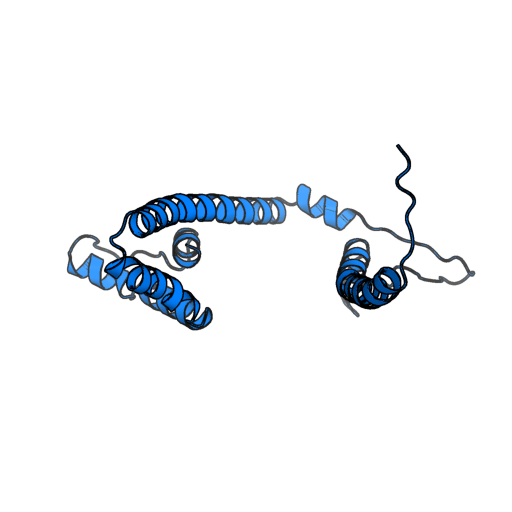7.00 126 TRP A N 1
ATOM 1005 C CA . TRP A 1 126 ? -13.769 8.908 -0.536 1.00 87.00 126 TRP A CA 1
ATOM 1006 C C . TRP A 1 126 ? -12.731 10.000 -0.246 1.00 87.00 126 TRP A C 1
ATOM 1008 O O . TRP A 1 126 ? -12.750 11.062 -0.865 1.00 87.00 126 TRP A O 1
ATOM 1018 N N . THR A 1 127 ? -11.805 9.753 0.683 1.00 90.94 127 THR A N 1
ATOM 1019 C CA . THR A 1 127 ? -10.719 10.690 0.988 1.00 90.94 127 THR A CA 1
ATOM 1020 C C . THR A 1 127 ? -9.567 10.534 -0.003 1.00 90.94 127 THR A C 1
ATOM 1022 O O . THR A 1 127 ? -9.183 9.421 -0.362 1.00 90.94 127 THR A O 1
ATOM 1025 N N . SER A 1 128 ? -8.995 11.660 -0.445 1.00 90.56 128 SER A N 1
ATOM 1026 C CA . SER A 1 128 ? -7.835 11.653 -1.344 1.00 90.56 128 SER A CA 1
ATOM 1027 C C . SER A 1 128 ? -6.657 10.913 -0.707 1.00 90.56 128 SER A C 1
ATOM 1029 O O . SER A 1 128 ? -6.267 11.208 0.426 1.00 90.56 128 SER A O 1
ATOM 1031 N N . PHE A 1 129 ? -6.053 9.994 -1.467 1.00 88.00 129 PHE A N 1
ATOM 1032 C CA . PHE A 1 129 ? -4.887 9.221 -1.032 1.00 88.00 129 PHE A CA 1
ATOM 1033 C C . PHE A 1 129 ? -3.750 10.123 -0.529 1.00 88.00 129 PHE A C 1
ATOM 1035 O O . PHE A 1 129 ? -3.143 9.831 0.498 1.00 88.00 129 PHE A O 1
ATOM 1042 N N . LEU A 1 130 ? -3.522 11.272 -1.178 1.00 91.88 130 LEU A N 1
ATOM 1043 C CA . LEU A 1 130 ? -2.490 12.228 -0.764 1.00 91.88 130 LEU A CA 1
ATOM 1044 C C . LEU A 1 130 ? -2.733 12.781 0.643 1.00 91.88 130 LEU A C 1
ATOM 1046 O O . LEU A 1 130 ? -1.800 12.869 1.435 1.00 91.88 130 LEU A O 1
ATOM 1050 N N . ILE A 1 131 ? -3.983 13.110 0.979 1.00 93.12 131 ILE A N 1
ATOM 1051 C CA . ILE A 1 131 ? -4.333 13.628 2.310 1.00 93.12 131 ILE A CA 1
ATOM 1052 C C . ILE A 1 131 ? -4.043 12.565 3.372 1.00 93.12 131 ILE A C 1
ATOM 1054 O O . ILE A 1 131 ? -3.464 12.880 4.409 1.00 93.12 131 ILE A O 1
ATOM 1058 N N . ARG A 1 132 ? -4.382 11.300 3.092 1.00 91.44 132 ARG A N 1
ATOM 1059 C CA . ARG A 1 132 ? -4.094 10.173 3.990 1.00 91.44 132 ARG A CA 1
ATOM 1060 C C . ARG A 1 132 ? -2.590 9.998 4.212 1.00 91.44 132 ARG A C 1
ATOM 1062 O O . ARG A 1 132 ? -2.164 9.836 5.352 1.00 91.44 132 ARG A O 1
ATOM 1069 N N . VAL A 1 133 ? -1.786 10.093 3.150 1.00 92.12 133 VAL A N 1
ATOM 1070 C CA . VAL A 1 133 ? -0.318 10.025 3.242 1.00 92.12 133 VAL A CA 1
ATOM 1071 C C . VAL A 1 133 ? 0.236 11.181 4.079 1.00 92.12 133 VAL A C 1
ATOM 1073 O O . VAL A 1 133 ? 1.034 10.943 4.982 1.00 92.12 133 VAL A O 1
ATOM 1076 N N . TYR A 1 134 ? -0.209 12.421 3.854 1.00 92.88 134 TYR A N 1
ATOM 1077 C CA . TYR A 1 134 ? 0.251 13.565 4.649 1.00 92.88 134 TYR A CA 1
ATOM 1078 C C . TYR A 1 134 ? -0.170 13.484 6.118 1.00 92.88 134 TYR A C 1
ATOM 1080 O O . TYR A 1 134 ? 0.622 13.841 6.991 1.00 92.88 134 TYR A O 1
ATOM 1088 N N . ALA A 1 135 ? -1.373 12.979 6.401 1.00 93.31 135 ALA A N 1
ATOM 1089 C CA . ALA A 1 135 ? -1.816 12.723 7.766 1.00 93.31 135 ALA A CA 1
ATOM 1090 C C . ALA A 1 135 ? -0.898 11.706 8.462 1.00 93.31 135 ALA A C 1
ATOM 1092 O O . ALA A 1 135 ? -0.410 11.981 9.557 1.00 93.31 135 ALA A O 1
ATOM 1093 N N . TRP A 1 136 ? -0.578 10.584 7.807 1.00 93.94 136 TRP A N 1
ATOM 1094 C CA . TRP A 1 136 ? 0.369 9.604 8.349 1.00 93.94 136 TRP A CA 1
ATOM 1095 C C . TRP A 1 136 ? 1.774 10.177 8.544 1.00 93.94 136 TRP A C 1
ATOM 1097 O O . TRP A 1 136 ? 2.371 9.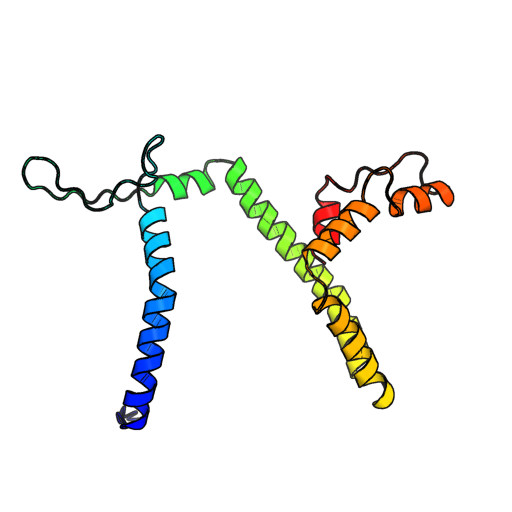953 9.596 1.00 93.94 136 TRP A O 1
ATOM 1107 N N . ILE A 1 137 ? 2.282 10.969 7.592 1.00 92.00 137 ILE A N 1
ATOM 1108 C CA . ILE A 1 137 ? 3.567 11.668 7.741 1.00 92.00 137 ILE A CA 1
ATOM 1109 C C . ILE A 1 137 ? 3.538 12.572 8.979 1.00 92.00 137 ILE A C 1
ATOM 1111 O O . ILE A 1 137 ? 4.470 12.541 9.779 1.00 92.00 137 ILE A O 1
ATOM 1115 N N . GLY A 1 138 ? 2.471 13.352 9.169 1.00 92.25 138 GLY A N 1
ATOM 1116 C CA . GLY A 1 138 ? 2.312 14.228 10.332 1.00 92.25 138 GLY A CA 1
ATOM 1117 C C . GLY A 1 138 ? 2.235 13.471 11.662 1.00 92.25 138 GLY A C 1
ATOM 1118 O O . GLY A 1 138 ? 2.802 13.922 12.655 1.00 92.25 138 GLY A O 1
ATOM 1119 N N . ILE A 1 139 ? 1.579 12.308 11.683 1.00 93.44 139 ILE A N 1
ATOM 1120 C CA . ILE A 1 139 ? 1.437 11.470 12.882 1.00 93.44 139 ILE A CA 1
ATOM 1121 C C . ILE A 1 139 ? 2.757 10.772 13.243 1.00 93.44 139 ILE A C 1
ATOM 1123 O O . ILE A 1 139 ? 3.116 10.749 14.421 1.00 93.44 139 ILE A O 1
ATOM 1127 N N . LEU A 1 140 ? 3.472 10.224 12.253 1.00 92.62 140 LEU A N 1
ATOM 1128 C CA . LEU A 1 140 ? 4.640 9.346 12.442 1.00 92.62 140 LEU A CA 1
ATOM 1129 C C . LEU A 1 140 ? 5.996 10.069 12.451 1.00 92.62 140 LEU A C 1
ATOM 1131 O O . LEU A 1 140 ? 7.023 9.434 12.694 1.00 92.62 140 LEU A O 1
ATOM 1135 N N . LYS A 1 141 ? 6.036 11.374 12.156 1.00 91.81 141 LYS A N 1
ATOM 1136 C CA . LYS A 1 141 ? 7.269 12.174 12.228 1.00 91.81 141 LYS A CA 1
ATOM 1137 C C . LYS A 1 141 ? 7.823 12.193 13.659 1.00 91.81 141 LYS A C 1
ATOM 1139 O O . LYS A 1 141 ? 7.067 12.084 14.619 1.00 91.81 141 LYS A O 1
ATOM 1144 N N . ASN A 1 142 ? 9.126 12.442 13.817 1.00 87.81 142 ASN A N 1
ATOM 1145 C CA . ASN A 1 142 ? 9.775 12.478 15.135 1.00 87.81 142 ASN A CA 1
ATOM 1146 C C . ASN A 1 142 ? 9.089 13.431 16.137 1.00 87.81 142 ASN A C 1
ATOM 1148 O O . ASN A 1 142 ? 8.939 13.068 17.297 1.00 87.81 142 ASN A O 1
ATOM 1152 N N . ASN A 1 143 ? 8.613 14.601 15.692 1.00 85.38 143 ASN A N 1
ATOM 1153 C CA . ASN A 1 143 ? 7.806 15.531 16.502 1.00 85.38 143 ASN A CA 1
ATOM 1154 C C . ASN A 1 143 ? 6.304 15.478 16.145 1.00 85.38 143 ASN A C 1
ATOM 1156 O O . ASN A 1 143 ? 5.612 16.494 16.158 1.00 85.38 143 ASN A O 1
ATOM 1160 N N . GLY A 1 144 ? 5.832 14.317 15.698 1.00 89.25 144 GLY A N 1
ATOM 1161 C CA . GLY A 1 144 ? 4.447 14.071 15.323 1.00 89.25 144 GLY A CA 1
ATOM 1162 C C . GLY A 1 144 ? 3.559 13.750 16.522 1.00 89.25 144 GLY A C 1
ATOM 1163 O O . GLY A 1 144 ? 4.030 13.583 17.651 1.00 89.25 144 GLY A O 1
ATOM 1164 N N . LEU A 1 145 ? 2.258 13.626 16.254 1.00 91.75 145 LEU A N 1
ATOM 1165 C CA . LEU A 1 145 ? 1.245 13.372 17.282 1.00 91.75 145 LEU A CA 1
ATOM 1166 C C . LEU A 1 145 ? 1.529 12.090 18.080 1.00 91.75 145 LEU A C 1
ATOM 1168 O O . LEU A 1 145 ? 1.352 12.080 19.295 1.00 91.75 145 LEU A O 1
ATOM 1172 N N . LEU A 1 146 ? 2.006 11.025 17.423 1.00 91.44 146 LEU A N 1
ATOM 1173 C CA . LEU A 1 146 ? 2.268 9.745 18.084 1.00 91.44 146 LEU A CA 1
ATOM 1174 C C . LEU A 1 146 ? 3.357 9.869 19.158 1.00 91.44 146 LEU A C 1
ATOM 1176 O O . LEU A 1 146 ? 3.140 9.473 20.300 1.00 91.44 146 LEU A O 1
ATOM 1180 N N . ASN A 1 147 ? 4.505 10.457 18.814 1.00 91.56 147 ASN A N 1
ATOM 1181 C CA . ASN A 1 147 ? 5.608 10.612 19.761 1.00 91.56 147 ASN A CA 1
ATOM 1182 C C . ASN A 1 147 ? 5.254 11.582 20.892 1.00 91.56 147 ASN A C 1
ATOM 1184 O O . ASN A 1 147 ? 5.603 11.316 22.037 1.00 91.56 147 ASN A O 1
ATOM 1188 N N . GLN A 1 148 ? 4.524 12.666 20.607 1.00 90.44 148 GLN A N 1
ATOM 1189 C CA . GLN A 1 148 ? 4.060 13.592 21.648 1.00 90.44 148 GLN A CA 1
ATOM 1190 C C . GLN A 1 148 ? 3.129 12.909 22.656 1.00 90.44 148 GLN A C 1
ATOM 1192 O O . GLN A 1 148 ? 3.284 13.111 23.859 1.00 90.44 148 GLN A O 1
ATOM 1197 N N . LEU A 1 149 ? 2.202 12.068 22.185 1.00 92.31 149 LEU A N 1
ATOM 1198 C CA . LEU A 1 149 ? 1.317 11.297 23.059 1.00 92.31 149 LEU A CA 1
ATOM 1199 C C . LEU A 1 149 ? 2.088 10.258 23.885 1.00 92.31 149 LEU A C 1
ATOM 1201 O O . LEU A 1 149 ? 1.870 10.160 25.089 1.00 92.31 149 LEU A O 1
ATOM 1205 N N . LEU A 1 150 ? 3.008 9.507 23.271 1.00 91.00 150 LEU A N 1
ATOM 1206 C CA . LEU A 1 150 ? 3.794 8.481 23.969 1.00 91.00 150 LEU A CA 1
ATOM 1207 C C . LEU A 1 150 ? 4.752 9.077 25.013 1.00 91.00 150 LEU A C 1
ATOM 1209 O O . LEU A 1 150 ? 4.860 8.535 26.113 1.00 91.00 150 LEU A O 1
ATOM 1213 N N . MET A 1 151 ? 5.405 10.201 24.696 1.00 90.69 151 MET A N 1
ATOM 1214 C CA . MET A 1 151 ? 6.249 10.936 25.647 1.00 90.69 151 MET A CA 1
ATOM 1215 C C . MET A 1 151 ? 5.408 11.579 26.756 1.00 90.69 151 MET A C 1
ATOM 1217 O O . MET A 1 151 ? 5.782 11.519 27.922 1.00 90.69 151 MET A O 1
ATOM 1221 N N . GLY A 1 152 ? 4.242 12.145 26.422 1.00 89.50 152 GLY A N 1
ATOM 1222 C CA . GLY A 1 152 ? 3.325 12.733 27.405 1.00 89.50 152 GLY A CA 1
ATOM 1223 C C . GLY A 1 152 ? 2.753 11.716 28.398 1.00 89.50 152 GLY A C 1
ATOM 1224 O O . GLY A 1 152 ? 2.502 12.058 29.550 1.00 89.50 152 GLY A O 1
ATOM 1225 N N . LEU A 1 153 ? 2.593 10.459 27.975 1.00 91.06 153 LEU A N 1
ATOM 1226 C CA . LEU A 1 153 ? 2.204 9.338 28.837 1.00 91.06 153 LEU A CA 1
ATOM 1227 C C . LEU A 1 153 ? 3.385 8.720 29.609 1.00 91.06 153 LEU A C 1
ATOM 1229 O O . LEU A 1 153 ? 3.164 7.816 30.412 1.00 91.06 153 LEU A O 1
ATOM 1233 N N . GLY A 1 154 ? 4.622 9.169 29.370 1.00 88.50 154 GLY A N 1
ATOM 1234 C CA . GLY A 1 154 ? 5.827 8.619 29.999 1.00 88.50 154 GLY A CA 1
ATOM 1235 C C . GLY A 1 154 ? 6.182 7.198 29.547 1.00 88.50 154 GLY A C 1
ATOM 1236 O O . GLY A 1 154 ? 6.867 6.483 30.270 1.00 88.50 154 GLY A O 1
ATOM 1237 N N . VAL A 1 155 ? 5.694 6.760 28.379 1.00 91.56 155 VAL A N 1
ATOM 1238 C CA . VAL A 1 155 ? 5.956 5.409 27.842 1.00 91.56 155 VAL A CA 1
ATOM 1239 C C . VAL A 1 155 ? 7.327 5.332 27.159 1.00 91.56 155 VAL A C 1
ATOM 1241 O O . VAL A 1 155 ? 7.928 4.261 27.113 1.00 91.56 155 VAL A O 1
ATOM 1244 N N . ILE A 1 156 ? 7.815 6.454 26.616 1.00 88.38 156 ILE A N 1
ATOM 1245 C CA . ILE A 1 156 ? 9.109 6.560 25.927 1.00 88.38 156 ILE A CA 1
ATOM 1246 C C . ILE A 1 156 ? 9.867 7.814 26.378 1.00 88.38 156 ILE A C 1
ATOM 1248 O O . ILE A 1 156 ? 9.265 8.875 26.536 1.00 88.38 156 ILE A O 1
ATOM 1252 N N . ASP A 1 157 ? 11.190 7.699 26.510 1.00 82.69 157 ASP A N 1
ATOM 1253 C CA . ASP A 1 157 ? 12.077 8.813 26.887 1.00 82.69 157 ASP A CA 1
ATOM 1254 C C . ASP A 1 157 ? 12.629 9.587 25.676 1.00 82.69 157 ASP A C 1
ATOM 1256 O O . ASP A 1 157 ? 13.051 10.735 25.796 1.00 82.69 157 ASP A O 1
ATOM 1260 N N . GLN A 1 158 ? 12.632 8.960 24.493 1.00 85.94 158 GLN A N 1
ATOM 1261 C CA . GLN A 1 158 ? 13.134 9.537 23.244 1.00 85.94 158 GLN A CA 1
ATOM 1262 C C . GLN A 1 158 ? 12.165 9.277 22.078 1.00 85.94 158 GLN A C 1
ATOM 1264 O O . GLN A 1 158 ? 11.510 8.230 22.054 1.00 85.94 158 GLN A O 1
ATOM 1269 N N . PRO A 1 159 ? 12.060 10.202 21.103 1.00 83.69 159 PRO A N 1
ATOM 1270 C CA . PRO A 1 159 ? 11.136 10.063 19.982 1.00 83.69 159 PRO A CA 1
ATOM 1271 C C . PRO A 1 159 ? 11.508 8.867 19.100 1.00 83.69 159 PRO A C 1
ATOM 1273 O O . PRO A 1 159 ? 12.664 8.693 18.719 1.00 83.69 159 PRO A O 1
ATOM 1276 N N . LEU A 1 160 ? 10.509 8.061 18.739 1.00 86.06 160 LEU A N 1
ATOM 1277 C CA . LEU A 1 160 ? 10.694 6.927 17.839 1.00 86.06 160 LEU A CA 1
ATOM 1278 C C . LEU A 1 160 ? 10.804 7.416 16.389 1.00 86.06 160 LEU A C 1
ATOM 1280 O O . LEU A 1 160 ? 9.927 8.134 15.900 1.00 86.06 160 LEU A O 1
ATOM 1284 N N . GLU A 1 161 ? 11.844 6.975 15.682 1.00 88.19 161 GLU A N 1
ATOM 1285 C CA . GLU A 1 161 ? 12.054 7.281 14.262 1.00 88.19 161 GLU A CA 1
ATOM 1286 C C . GLU A 1 161 ? 11.304 6.292 13.364 1.00 88.19 161 GLU A C 1
ATOM 1288 O O . GLU A 1 161 ? 11.893 5.422 12.728 1.00 88.19 161 GLU A O 1
ATOM 1293 N N . ILE A 1 162 ? 9.973 6.385 13.324 1.00 89.12 162 ILE A N 1
ATOM 1294 C CA . ILE A 1 162 ? 9.148 5.408 12.590 1.00 89.12 162 ILE A CA 1
ATOM 1295 C C . ILE A 1 162 ? 9.028 5.777 11.109 1.00 89.12 162 ILE A C 1
ATOM 1297 O O . ILE A 1 162 ? 9.065 4.889 10.257 1.00 89.12 162 ILE A O 1
ATOM 1301 N N . LEU A 1 163 ? 8.921 7.070 10.785 1.00 89.12 163 LEU A N 1
ATOM 1302 C CA . LEU A 1 163 ? 8.566 7.567 9.449 1.00 89.12 163 LEU A CA 1
ATOM 1303 C C . LEU A 1 163 ? 9.444 7.030 8.303 1.00 89.12 163 LEU A C 1
ATOM 1305 O O . LEU A 1 163 ? 8.945 6.806 7.204 1.00 89.12 163 LEU A O 1
ATOM 1309 N N . HIS A 1 164 ? 10.736 6.814 8.551 1.00 87.88 164 HIS A N 1
ATOM 1310 C CA . HIS A 1 164 ? 11.705 6.374 7.539 1.00 87.88 164 HIS A CA 1
ATOM 1311 C C . HIS A 1 164 ? 11.970 4.861 7.560 1.00 87.88 164 HIS A C 1
ATOM 1313 O O . HIS A 1 164 ? 12.937 4.388 6.967 1.00 87.88 164 HIS A O 1
ATOM 1319 N N . THR A 1 165 ? 11.119 4.090 8.238 1.00 91.38 165 THR A N 1
ATOM 1320 C CA . THR A 1 165 ? 11.284 2.640 8.396 1.00 91.38 165 THR A CA 1
ATOM 1321 C C . THR A 1 165 ? 10.230 1.863 7.618 1.00 91.38 165 THR A C 1
ATOM 1323 O O . THR A 1 165 ? 9.171 2.384 7.260 1.00 91.38 165 THR A O 1
ATOM 1326 N N . SER A 1 166 ? 10.470 0.565 7.415 1.00 86.88 166 SER A N 1
ATOM 1327 C CA . SER A 1 166 ? 9.462 -0.337 6.845 1.00 86.88 166 SER A CA 1
ATOM 1328 C C . SER A 1 166 ? 8.170 -0.371 7.674 1.00 86.88 166 SER A C 1
ATOM 1330 O O . SER A 1 166 ? 7.105 -0.613 7.119 1.00 86.88 166 SER A O 1
ATOM 1332 N N . THR A 1 167 ? 8.232 -0.084 8.979 1.00 88.19 167 THR A N 1
ATOM 1333 C CA . THR A 1 167 ? 7.057 -0.020 9.861 1.00 88.19 167 THR A CA 1
ATOM 1334 C C . THR A 1 167 ? 6.074 1.063 9.427 1.00 88.19 167 THR A C 1
ATOM 1336 O O . THR A 1 167 ? 4.876 0.797 9.365 1.00 88.19 167 THR A O 1
ATOM 1339 N N . ALA A 1 168 ? 6.562 2.248 9.044 1.00 91.00 168 ALA A N 1
ATOM 1340 C CA . ALA A 1 168 ? 5.701 3.300 8.501 1.00 91.00 168 ALA A CA 1
ATOM 1341 C C . ALA A 1 168 ? 5.016 2.870 7.198 1.00 91.00 168 ALA A C 1
ATOM 1343 O O . ALA A 1 168 ? 3.853 3.204 6.980 1.00 91.00 168 ALA A O 1
ATOM 1344 N N . VAL A 1 169 ? 5.706 2.090 6.360 1.00 90.88 169 VAL A N 1
ATOM 1345 C CA . VAL A 1 169 ? 5.125 1.546 5.124 1.00 90.88 169 VAL A CA 1
ATOM 1346 C C . VAL A 1 169 ? 3.966 0.605 5.447 1.00 90.88 169 VAL A C 1
ATOM 1348 O O . VAL A 1 169 ? 2.895 0.753 4.868 1.00 90.88 169 VAL A O 1
ATOM 1351 N N . TYR A 1 170 ? 4.136 -0.317 6.400 1.00 91.62 170 TYR A N 1
ATOM 1352 C CA . TYR A 1 170 ? 3.055 -1.229 6.792 1.00 91.62 170 TYR A CA 1
ATOM 1353 C C . TYR A 1 170 ? 1.841 -0.483 7.363 1.00 91.62 170 TYR A C 1
ATOM 1355 O O . TYR A 1 170 ? 0.717 -0.806 6.992 1.00 91.62 170 TYR A O 1
ATOM 1363 N N . ILE A 1 171 ? 2.061 0.534 8.204 1.00 91.12 171 ILE A N 1
ATOM 1364 C CA . ILE A 1 171 ? 0.984 1.353 8.791 1.00 91.12 171 ILE A CA 1
ATOM 1365 C C . ILE A 1 171 ? 0.251 2.174 7.722 1.00 91.12 171 ILE A C 1
ATOM 1367 O O . ILE A 1 171 ? -0.958 2.338 7.797 1.00 91.12 171 ILE A O 1
ATOM 1371 N N . GLY A 1 172 ? 0.968 2.715 6.736 1.00 88.25 172 GLY A N 1
ATOM 1372 C CA . GLY A 1 172 ? 0.350 3.528 5.688 1.00 88.25 172 GLY A CA 1
ATOM 1373 C C . GLY A 1 172 ? -0.442 2.717 4.656 1.00 88.25 172 GLY A C 1
ATOM 1374 O O . GLY A 1 172 ? -1.352 3.261 4.030 1.00 88.25 172 GLY A O 1
ATOM 1375 N N . VAL A 1 173 ? -0.070 1.448 4.449 1.00 89.38 173 VAL A N 1
ATOM 1376 C CA . VAL A 1 173 ? -0.675 0.557 3.445 1.00 89.38 173 VAL A CA 1
ATOM 1377 C C . VAL A 1 173 ? -1.940 -0.142 3.954 1.00 89.38 173 VAL A C 1
ATOM 1379 O O . VAL A 1 173 ? -2.854 -0.340 3.151 1.00 89.38 173 VAL A O 1
ATOM 1382 N N . VAL A 1 174 ? -1.979 -0.543 5.231 1.00 87.44 174 VAL A N 1
ATOM 1383 C CA . VAL A 1 174 ? -3.121 -1.230 5.873 1.00 87.44 174 VAL A CA 1
ATOM 1384 C C . VAL A 1 174 ? -4.153 -0.212 6.351 1.00 87.44 174 VAL A C 1
ATOM 1386 O O . VAL A 1 174 ? -5.343 -0.388 6.010 1.00 87.44 174 VAL A O 1
#

Solvent-accessible surface area (backbone atoms only — not comparable to full-atom values): 10209 Å² total; per-residue (Å²): 145,77,90,73,85,74,84,43,72,68,56,57,64,54,44,53,60,51,51,50,51,50,51,64,62,44,49,61,53,53,51,51,53,54,53,65,31,29,54,79,49,92,88,62,77,77,52,57,68,55,76,39,78,44,97,85,82,51,71,54,77,62,78,40,63,60,70,64,49,44,44,72,72,35,66,68,52,38,50,50,53,52,47,52,52,50,51,53,53,53,40,53,50,51,45,47,66,52,47,48,58,50,52,50,52,48,71,72,40,59,81,85,50,34,61,60,54,53,47,63,66,50,54,67,73,75,52,59,67,65,59,55,52,51,51,48,50,50,31,37,31,56,92,10,59,53,35,53,52,37,42,74,69,66,77,43,95,66,66,59,80,39,59,91,37,73,65,36,52,54,64,73,70,94

Mean predicted aligned error: 10.87 Å

Foldseek 3Di:
DDPDPPPDPVNVVVVVVVVVVCCVVCVVVVVVVQQQQFDADPDDDGTDDQWDDDPPRDTDRRGDCVSVVCCVPPVVNVVVVVVVVVLVVVLVVVCCVVVVVLVVCLVPDDPVCNVVSVCVVCVVVPDDLVVLVVLLCQQQDQPHPVQVVCVVVVVDPGGDNQCPDVNSVSVSSD

Nearest PDB structures (foldseek):
  8zx1-assembly1_B  TM=8.223E-01  e=1.224E-06  Escherichia coli
  4tqv-assembly4_M  TM=7.631E-01  e=1.558E-02  Sphingomonas sp.
  4tqu-assembly1_M  TM=8.188E-01  e=6.275E-02  Sphingomonas sp.
  4xtc-assembly1_M  TM=7.291E-01  e=7.526E-02  Sphingomonas sp. A1
  3puy-assembly1_F  TM=6.028E-01  e=3.031E+00  Escherichia coli K-12

Secondary structure (DSSP, 8-state):
--------HHHHHHHHHHHHHHHHHHHHHHHHHHHHTS---TTSSSS--SEEEETTTEEEE----HHHHHHHH-HHHHHHHHHHHHHHHHHHHHHHHHHHHHHHHHHTS-HHHHHHHHHHHHGGGGS-HHHHHHHHHHHHSTTSHHHHHHHHTTS-SS----TTSHHHHHHHH-

Sequence (174 aa):
MKAAFRFDVHSLVVAIPWLWLVVFFALPFLFVLKISLSEPTLAQPPFMAMLREVDHGLVTIKINFGGYLMLWEDPLYLNALLGSFKVAAISTLFCLFIGYPMAYGIATAPVYWRLPLIMLVVLPFWTSFLIRVYAWIGILKNNGLLNQLLMGLGVIDQPLEILHTSTAVYIGVV